Protein AF-A0A2S7U5R2-F1 (afdb_monomer_lite)

Radius of gyration: 14.66 Å; chains: 1; bounding box: 29×27×33 Å

Structure (mmCIF, N/CA/C/O backbone):
data_AF-A0A2S7U5R2-F1
#
_entry.id   AF-A0A2S7U5R2-F1
#
loop_
_atom_si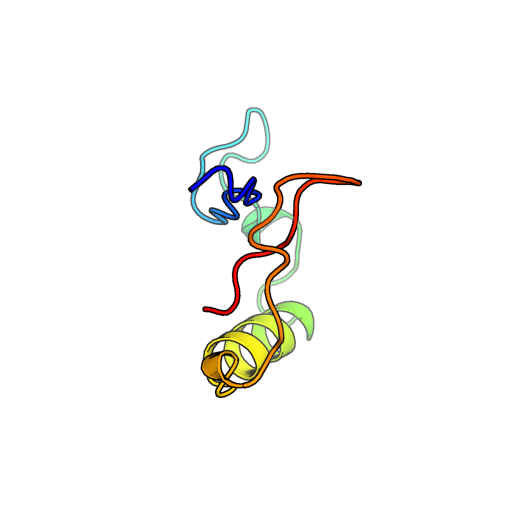te.group_PDB
_atom_site.id
_atom_site.type_symbol
_atom_site.label_atom_id
_atom_site.label_alt_id
_atom_site.label_comp_id
_atom_site.label_asym_id
_atom_site.label_entity_id
_atom_site.label_seq_id
_atom_site.pdbx_PDB_ins_code
_atom_site.Cartn_x
_atom_site.Cartn_y
_atom_site.Cartn_z
_atom_site.occupancy
_atom_site.B_iso_or_equiv
_atom_site.auth_seq_id
_atom_site.auth_comp_id
_atom_site.auth_asym_id
_atom_site.auth_atom_id
_atom_site.pdbx_PDB_model_num
ATOM 1 N N . MET A 1 1 ? -18.471 7.766 16.028 1.00 53.75 1 MET A N 1
ATOM 2 C CA . MET A 1 1 ? -17.190 7.038 15.937 1.00 53.75 1 MET A CA 1
ATOM 3 C C . MET A 1 1 ? -16.190 8.016 15.342 1.00 53.75 1 MET A C 1
ATOM 5 O O . MET A 1 1 ? -16.516 8.587 14.313 1.00 53.75 1 MET A O 1
ATOM 9 N N . VAL A 1 2 ? -15.077 8.322 16.015 1.00 66.94 2 VAL A N 1
ATOM 10 C CA . VAL A 1 2 ? -14.066 9.270 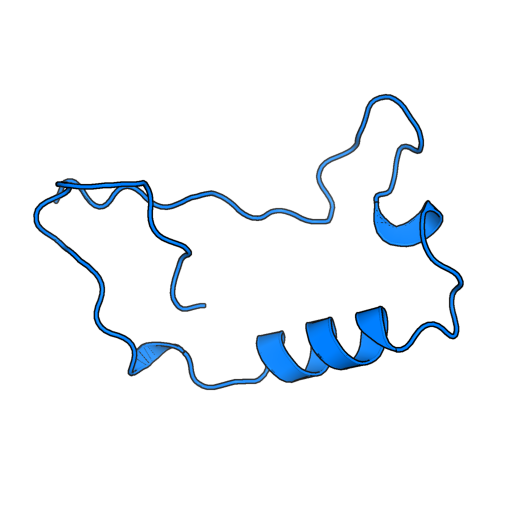15.494 1.00 66.94 2 VAL A CA 1
ATOM 11 C C . VAL A 1 2 ? -12.798 8.480 15.183 1.00 66.94 2 VAL A C 1
ATOM 13 O O . VAL A 1 2 ? -11.734 8.733 15.732 1.00 66.94 2 VAL A O 1
ATOM 16 N N . GLU A 1 3 ? -12.919 7.432 14.372 1.00 73.44 3 GLU A N 1
ATOM 17 C CA . GLU A 1 3 ? -11.736 6.750 13.855 1.00 73.44 3 GLU A CA 1
ATOM 18 C C . GLU A 1 3 ? -11.080 7.655 12.819 1.00 73.44 3 GLU A C 1
ATOM 20 O O . GLU A 1 3 ? -11.733 8.146 11.900 1.00 73.44 3 GLU A O 1
ATOM 25 N N . ARG A 1 4 ? -9.789 7.926 13.005 1.00 80.94 4 ARG A N 1
ATOM 26 C CA . ARG A 1 4 ? -9.022 8.777 12.101 1.00 80.94 4 ARG A CA 1
ATOM 27 C C . ARG A 1 4 ? -8.048 7.902 11.334 1.00 80.94 4 ARG A C 1
ATOM 29 O O . ARG A 1 4 ? -6.937 7.660 11.809 1.00 80.94 4 ARG A O 1
ATOM 36 N N . PHE A 1 5 ? -8.505 7.398 10.194 1.00 84.12 5 PHE A N 1
ATOM 37 C CA . PHE A 1 5 ? -7.679 6.603 9.297 1.00 84.12 5 PHE A CA 1
ATOM 38 C C . PHE A 1 5 ? -6.910 7.483 8.316 1.00 84.12 5 PHE A C 1
ATOM 40 O O . PHE A 1 5 ? -7.374 8.556 7.928 1.00 84.12 5 PHE A O 1
ATOM 47 N N . VAL A 1 6 ? -5.724 7.021 7.935 1.00 83.19 6 VAL A N 1
ATOM 48 C CA . VAL A 1 6 ? -4.992 7.544 6.782 1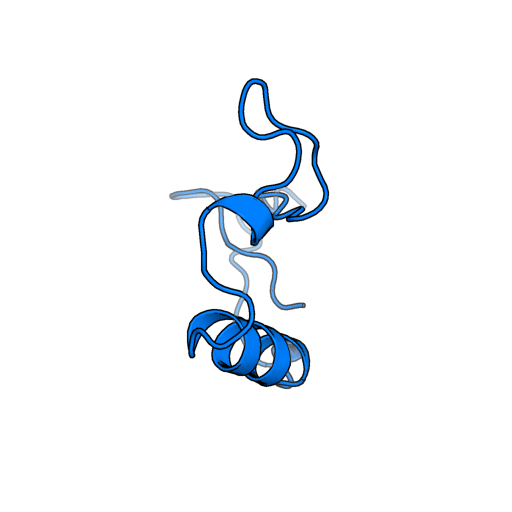.00 83.19 6 VAL A CA 1
ATOM 49 C C . VAL A 1 6 ? -5.536 6.844 5.543 1.00 83.19 6 VAL A C 1
ATOM 51 O O . VAL A 1 6 ? -5.499 5.618 5.467 1.00 83.19 6 VAL A O 1
ATOM 54 N N . THR A 1 7 ? -6.045 7.607 4.578 1.00 79.00 7 THR A N 1
ATOM 55 C CA . THR A 1 7 ? -6.361 7.059 3.256 1.00 79.00 7 THR A CA 1
ATOM 56 C C . THR A 1 7 ? -5.047 6.743 2.555 1.00 79.00 7 THR A C 1
ATOM 58 O O . THR A 1 7 ? -4.268 7.653 2.274 1.00 79.00 7 THR A O 1
ATOM 61 N N . VAL A 1 8 ? -4.790 5.460 2.312 1.00 75.81 8 VAL A N 1
ATOM 62 C CA . VAL A 1 8 ? -3.653 5.005 1.512 1.00 75.81 8 VAL A CA 1
ATOM 63 C C . VAL A 1 8 ? -4.203 4.624 0.148 1.00 75.81 8 VAL A C 1
ATOM 65 O O . VAL A 1 8 ? -4.787 3.559 -0.009 1.00 75.81 8 VAL A O 1
ATOM 68 N N . ASP A 1 9 ? -4.044 5.519 -0.818 1.00 80.19 9 ASP A N 1
ATOM 69 C CA . ASP A 1 9 ? -4.351 5.256 -2.219 1.00 80.19 9 ASP A CA 1
ATOM 70 C C . ASP A 1 9 ? -3.052 5.386 -3.018 1.00 80.19 9 ASP A C 1
ATOM 72 O O . ASP A 1 9 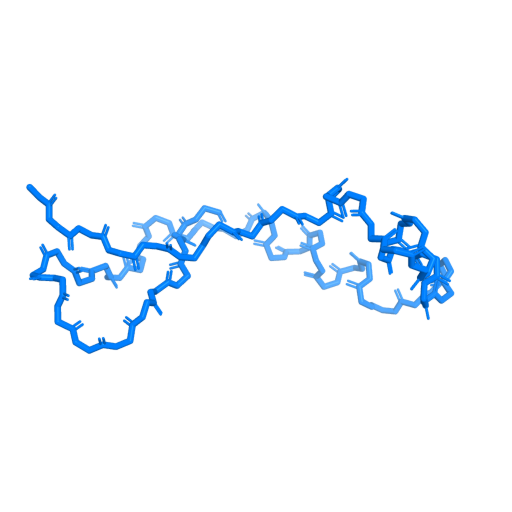? -2.430 6.449 -3.056 1.00 80.19 9 ASP A O 1
ATOM 76 N N . ARG A 1 10 ? -2.609 4.262 -3.585 1.00 77.75 10 ARG A N 1
ATOM 77 C CA . ARG A 1 10 ? -1.362 4.173 -4.353 1.00 77.75 10 ARG A CA 1
ATOM 78 C C . ARG A 1 10 ? -1.553 4.598 -5.809 1.00 77.75 10 ARG A C 1
ATOM 80 O O . ARG A 1 10 ? -0.564 4.913 -6.458 1.00 77.75 10 ARG A O 1
ATOM 87 N N . ASP A 1 11 ? -2.798 4.645 -6.283 1.00 80.94 11 ASP A N 1
ATOM 88 C CA . ASP A 1 11 ? -3.164 5.080 -7.631 1.00 80.94 11 ASP A CA 1
ATOM 89 C C . ASP A 1 11 ? -3.462 6.589 -7.686 1.00 80.94 11 ASP A C 1
ATOM 91 O O . ASP A 1 11 ? -3.749 7.129 -8.757 1.00 80.94 11 ASP A O 1
ATOM 95 N N . THR A 1 12 ? -3.389 7.294 -6.545 1.00 82.31 12 THR A N 1
ATOM 96 C CA . THR A 1 12 ? -3.552 8.750 -6.506 1.00 82.31 12 THR A CA 1
ATOM 97 C C . THR A 1 12 ? -2.456 9.407 -7.356 1.00 82.31 12 THR A C 1
ATOM 99 O O . THR A 1 12 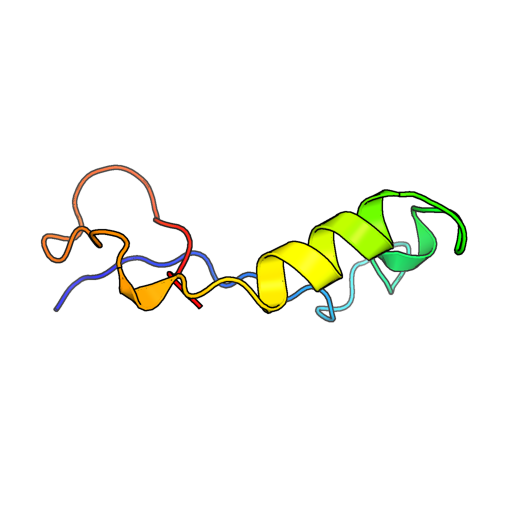? -1.274 9.291 -7.018 1.00 82.31 12 THR A O 1
ATOM 102 N N . PRO A 1 13 ? -2.822 10.152 -8.416 1.00 81.19 13 PRO A N 1
ATOM 103 C CA . PRO A 1 13 ? -1.846 10.758 -9.302 1.00 81.19 13 PRO A CA 1
ATOM 104 C C . PRO A 1 13 ? -1.016 11.818 -8.575 1.00 81.19 13 PRO A C 1
ATOM 106 O O . PRO A 1 13 ? -1.560 12.694 -7.893 1.00 81.19 13 PRO A O 1
ATOM 109 N N . MET A 1 14 ? 0.305 11.760 -8.740 1.00 80.44 14 MET A N 1
ATOM 110 C CA . MET A 1 14 ? 1.241 12.717 -8.143 1.00 80.44 14 MET A CA 1
ATOM 111 C C . MET A 1 14 ? 1.742 13.744 -9.158 1.00 80.44 14 MET A C 1
ATOM 113 O O . MET A 1 14 ? 1.617 13.577 -10.368 1.00 80.44 14 MET A O 1
ATOM 117 N N . LEU A 1 15 ? 2.286 14.862 -8.659 1.00 81.06 15 LEU A N 1
ATOM 118 C CA . LEU A 1 15 ? 2.753 15.941 -9.532 1.00 81.06 15 LEU A CA 1
ATOM 119 C C . LEU A 1 15 ? 3.851 15.437 -10.486 1.00 81.06 15 LEU A C 1
ATOM 121 O O . LEU A 1 15 ? 3.838 15.810 -11.654 1.00 81.06 15 LEU A O 1
ATOM 125 N N . LEU A 1 16 ? 4.770 14.595 -9.992 1.00 78.44 16 LEU A N 1
ATOM 126 C CA . LEU A 1 16 ? 5.864 13.977 -10.744 1.00 78.44 16 LEU A CA 1
ATOM 127 C C . LEU A 1 16 ? 6.453 12.780 -9.982 1.00 78.44 16 LEU A C 1
ATOM 129 O O . LEU A 1 16 ? 6.857 12.967 -8.827 1.00 78.44 16 LEU A O 1
ATOM 133 N N . PRO A 1 17 ? 6.662 11.626 -10.644 1.00 69.81 17 PRO A N 1
ATOM 134 C CA . PRO A 1 17 ? 5.913 11.068 -11.759 1.00 69.81 17 PRO A CA 1
ATOM 135 C C . PRO A 1 17 ? 4.438 10.896 -11.379 1.00 69.81 17 PRO A C 1
ATOM 137 O O . PRO A 1 17 ? 4.092 10.902 -10.198 1.00 69.81 17 PRO A O 1
ATOM 140 N N . PRO A 1 18 ? 3.558 10.811 -12.385 1.00 72.88 18 PRO A N 1
ATOM 141 C CA . PRO A 1 18 ? 2.122 10.705 -12.170 1.00 72.88 18 PRO A CA 1
ATOM 142 C C . PRO A 1 18 ? 1.726 9.410 -11.459 1.00 72.88 18 PRO A C 1
ATOM 144 O O . PRO A 1 18 ? 0.723 9.427 -10.756 1.00 72.88 18 PRO A O 1
ATOM 147 N N . ASP A 1 19 ? 2.508 8.337 -11.589 1.00 79.31 19 ASP A N 1
ATOM 148 C CA . ASP A 1 19 ? 2.316 7.082 -10.864 1.00 79.31 19 ASP A CA 1
ATOM 149 C C . ASP A 1 19 ? 3.482 6.839 -9.894 1.00 79.31 19 ASP A C 1
ATOM 151 O O . ASP A 1 19 ? 4.653 6.955 -10.258 1.00 79.31 19 ASP A O 1
ATOM 155 N N . LEU A 1 20 ? 3.166 6.481 -8.646 1.00 77.94 20 LEU A N 1
ATOM 156 C CA . LEU A 1 20 ? 4.156 6.107 -7.630 1.00 77.94 20 LEU A CA 1
ATOM 157 C C . LEU A 1 20 ? 4.960 4.863 -8.028 1.00 77.94 20 LEU A C 1
ATOM 159 O O . LEU A 1 20 ? 6.100 4.711 -7.593 1.00 77.94 20 LEU A O 1
ATOM 163 N N . ARG A 1 21 ? 4.389 3.979 -8.850 1.00 81.12 21 ARG A N 1
ATOM 164 C CA . ARG A 1 21 ? 5.062 2.776 -9.354 1.00 81.12 21 ARG A CA 1
ATOM 165 C C . ARG A 1 21 ? 6.234 3.116 -10.264 1.00 81.12 21 ARG A C 1
ATOM 167 O O . ARG A 1 21 ? 7.230 2.410 -10.214 1.00 81.12 21 ARG A O 1
ATOM 174 N N . ASP A 1 22 ? 6.179 4.244 -10.974 1.00 84.00 22 ASP A N 1
ATOM 175 C CA . ASP A 1 22 ? 7.260 4.697 -11.860 1.00 84.00 22 ASP A CA 1
ATOM 176 C C . ASP A 1 22 ? 8.536 5.112 -11.091 1.00 84.00 22 ASP A C 1
ATOM 178 O O . ASP A 1 22 ? 9.582 5.351 -11.698 1.00 84.00 22 ASP A O 1
ATOM 182 N N . TRP A 1 23 ? 8.481 5.234 -9.755 1.00 84.25 23 TRP A N 1
ATOM 183 C CA . TRP A 1 23 ? 9.668 5.469 -8.915 1.00 84.25 23 TRP A CA 1
ATOM 184 C C . TRP A 1 23 ? 10.544 4.247 -8.715 1.00 84.25 23 TRP A C 1
ATOM 186 O O . TRP A 1 23 ? 11.697 4.387 -8.298 1.00 84.25 23 TRP A O 1
ATOM 196 N N . VAL A 1 24 ? 10.002 3.064 -8.958 1.00 88.12 24 VAL A N 1
ATOM 197 C CA . VAL A 1 24 ? 10.639 1.805 -8.617 1.00 88.12 24 VAL A CA 1
ATOM 198 C C . VAL A 1 24 ? 10.685 0.951 -9.878 1.00 88.12 24 VAL A C 1
ATOM 200 O O . VAL A 1 24 ? 9.781 1.005 -10.702 1.00 88.12 24 VAL A O 1
ATOM 203 N N . ALA A 1 25 ? 11.755 0.182 -10.067 1.00 90.06 25 ALA A N 1
ATOM 204 C CA . ALA A 1 25 ? 11.825 -0.732 -11.199 1.00 90.06 25 ALA A CA 1
ATOM 205 C C . ALA A 1 25 ? 10.705 -1.788 -11.124 1.00 90.06 25 ALA A C 1
ATOM 207 O O . ALA A 1 25 ? 10.264 -2.163 -10.034 1.00 90.06 25 ALA A O 1
ATOM 208 N N . ASP A 1 26 ? 10.259 -2.287 -12.278 1.00 88.50 26 ASP A N 1
ATOM 209 C CA . ASP A 1 26 ? 9.191 -3.296 -12.364 1.00 88.50 26 ASP A CA 1
ATOM 210 C C . ASP A 1 26 ? 9.551 -4.616 -11.655 1.00 88.50 26 ASP A C 1
ATOM 212 O O . ASP A 1 26 ? 8.671 -5.356 -11.221 1.00 88.50 26 ASP A O 1
ATOM 216 N N . ASP A 1 27 ? 10.844 -4.924 -11.530 1.00 90.94 27 ASP A N 1
ATOM 217 C CA . ASP A 1 27 ? 11.378 -6.136 -10.904 1.00 90.94 27 ASP A CA 1
ATOM 218 C C . ASP A 1 27 ? 11.758 -5.958 -9.423 1.00 90.94 27 ASP A C 1
ATOM 220 O O . ASP A 1 27 ? 12.332 -6.863 -8.810 1.00 90.94 27 ASP A O 1
ATOM 224 N N . ASP A 1 28 ? 11.426 -4.815 -8.822 1.00 93.19 28 ASP A N 1
ATOM 225 C CA . ASP A 1 28 ? 11.748 -4.537 -7.428 1.00 93.19 28 ASP A CA 1
ATOM 226 C C . ASP A 1 28 ? 10.882 -5.349 -6.448 1.00 93.19 28 ASP A C 1
ATOM 228 O O . ASP A 1 28 ? 9.674 -5.549 -6.620 1.00 93.19 28 ASP A O 1
ATOM 232 N N . LEU A 1 29 ? 11.508 -5.781 -5.352 1.00 93.50 29 LEU A N 1
ATOM 233 C CA . LEU A 1 29 ? 10.884 -6.557 -4.281 1.00 93.50 29 LEU A CA 1
ATOM 234 C C . LEU A 1 29 ? 9.684 -5.842 -3.635 1.00 93.50 29 LEU A C 1
ATOM 236 O O . LEU A 1 29 ? 8.803 -6.503 -3.082 1.00 93.50 29 LEU A O 1
ATOM 240 N N . VAL A 1 30 ? 9.628 -4.510 -3.686 1.00 91.31 30 VAL A N 1
ATOM 241 C CA . VAL A 1 30 ? 8.516 -3.722 -3.139 1.00 91.31 30 VAL A CA 1
ATOM 242 C C . VAL A 1 30 ? 7.169 -4.165 -3.713 1.00 91.31 30 VAL A C 1
ATOM 244 O O . VAL A 1 30 ? 6.213 -4.285 -2.945 1.00 91.31 30 VAL A O 1
ATOM 247 N N . HIS A 1 31 ? 7.094 -4.488 -5.008 1.00 89.25 31 HIS A N 1
ATOM 248 C CA . HIS A 1 31 ? 5.853 -4.961 -5.637 1.00 89.25 31 HIS A CA 1
ATOM 249 C C . HIS A 1 31 ? 5.350 -6.252 -4.985 1.00 89.25 31 HIS A C 1
ATOM 251 O O . HIS A 1 31 ? 4.174 -6.361 -4.635 1.00 89.25 31 HIS A O 1
ATOM 257 N N . PHE A 1 32 ? 6.263 -7.187 -4.708 1.00 91.25 32 PHE A N 1
ATOM 258 C CA . PHE A 1 32 ? 5.949 -8.433 -4.009 1.00 91.25 32 PHE A CA 1
ATOM 259 C C . PHE A 1 32 ? 5.488 -8.192 -2.566 1.00 91.25 32 PHE A C 1
ATOM 261 O O . PHE A 1 32 ? 4.531 -8.815 -2.110 1.00 91.25 32 PHE A O 1
ATOM 268 N N . ILE A 1 33 ? 6.145 -7.287 -1.833 1.00 91.81 33 ILE A N 1
ATOM 269 C CA . ILE A 1 33 ? 5.765 -6.971 -0.448 1.00 91.81 33 ILE A CA 1
ATOM 270 C C . ILE A 1 33 ? 4.366 -6.351 -0.406 1.00 91.81 33 ILE A C 1
ATOM 272 O O . ILE A 1 33 ? 3.566 -6.729 0.449 1.00 91.81 33 ILE A O 1
ATOM 276 N N . ILE A 1 34 ? 4.062 -5.424 -1.319 1.00 88.12 34 ILE A N 1
ATOM 277 C CA . ILE A 1 34 ? 2.742 -4.789 -1.405 1.00 88.12 34 ILE A CA 1
ATOM 278 C C . ILE A 1 34 ? 1.670 -5.850 -1.663 1.00 88.12 34 ILE A C 1
ATOM 280 O O . ILE A 1 34 ? 0.707 -5.918 -0.904 1.00 88.12 34 ILE A O 1
ATOM 284 N N . GLU A 1 35 ? 1.867 -6.714 -2.662 1.00 88.94 35 GLU A N 1
ATOM 285 C CA . GLU A 1 35 ? 0.916 -7.781 -2.993 1.00 88.94 35 GLU A CA 1
ATOM 286 C C . GLU A 1 35 ? 0.751 -8.797 -1.850 1.00 88.94 35 GLU A C 1
ATOM 288 O O . GLU A 1 35 ? -0.352 -9.275 -1.580 1.00 88.94 35 GLU A O 1
ATOM 293 N N . ALA A 1 36 ? 1.834 -9.127 -1.144 1.00 91.31 36 ALA A N 1
ATOM 294 C CA . ALA A 1 36 ? 1.780 -10.034 -0.006 1.00 91.31 36 ALA A CA 1
ATOM 295 C C . ALA A 1 36 ? 0.986 -9.438 1.164 1.00 91.31 36 ALA A C 1
ATOM 297 O O . ALA A 1 36 ? 0.175 -10.141 1.767 1.00 91.31 36 ALA A O 1
ATOM 298 N N . VAL A 1 37 ? 1.205 -8.156 1.480 1.00 87.25 37 VAL A N 1
ATOM 299 C CA . VAL A 1 37 ? 0.505 -7.457 2.570 1.00 87.25 37 VAL A CA 1
ATOM 300 C C . VAL A 1 37 ? -0.980 -7.285 2.258 1.00 87.25 37 VAL A C 1
ATOM 302 O O . VAL A 1 37 ? -1.790 -7.495 3.155 1.00 87.25 37 VAL A O 1
ATOM 305 N N . ASP A 1 38 ? -1.334 -6.999 1.003 1.00 85.06 38 ASP A N 1
ATOM 306 C CA . ASP A 1 38 ? -2.726 -6.850 0.538 1.00 85.06 38 ASP A CA 1
ATOM 307 C C . ASP A 1 38 ? -3.562 -8.134 0.726 1.00 85.06 38 ASP A C 1
ATOM 309 O O . ASP A 1 38 ? -4.782 -8.108 0.849 1.00 85.06 38 ASP A O 1
ATOM 313 N N . ARG A 1 39 ? -2.900 -9.295 0.800 1.00 88.00 39 ARG A N 1
ATOM 314 C CA . ARG A 1 39 ? -3.545 -10.598 1.029 1.00 88.00 39 ARG A CA 1
ATOM 315 C C . ARG A 1 39 ? -3.614 -11.002 2.504 1.00 88.00 39 ARG A C 1
ATOM 317 O O . ARG A 1 39 ? -4.184 -12.052 2.815 1.00 88.00 39 ARG A O 1
ATOM 324 N N . LEU A 1 40 ? -3.007 -10.244 3.419 1.00 86.44 40 LEU A N 1
ATOM 325 C CA . LEU A 1 40 ? -2.997 -10.600 4.837 1.00 86.44 40 LEU A CA 1
ATOM 326 C C . LEU A 1 40 ? -4.361 -10.314 5.487 1.00 86.44 40 LEU A C 1
ATOM 328 O O . LEU A 1 40 ? -4.953 -9.265 5.258 1.00 86.44 40 LEU A O 1
ATOM 332 N N . PRO A 1 41 ? -4.861 -11.197 6.371 1.00 83.50 41 PRO A N 1
ATOM 333 C CA . PRO A 1 41 ? -6.089 -10.942 7.118 1.00 83.50 41 PRO A CA 1
ATOM 334 C C . PRO A 1 41 ? -5.845 -9.895 8.219 1.00 83.50 41 PRO A C 1
ATOM 336 O O . PRO A 1 41 ? -5.582 -10.223 9.382 1.00 83.50 41 PRO A O 1
ATOM 339 N N . LEU A 1 42 ? -5.946 -8.615 7.857 1.00 81.81 42 LEU A N 1
ATOM 340 C CA . LEU A 1 42 ? -5.693 -7.489 8.758 1.00 81.81 42 LEU A CA 1
ATOM 341 C C . LEU A 1 42 ? -6.861 -7.194 9.727 1.00 81.81 42 LEU A C 1
ATOM 343 O O . LEU A 1 42 ? -6.694 -6.475 10.712 1.00 81.81 42 LEU A O 1
ATOM 347 N N . SER A 1 43 ? -8.019 -7.839 9.557 1.00 78.00 43 SER A N 1
ATOM 348 C CA . SER A 1 43 ? -9.207 -7.664 10.412 1.00 78.00 43 SER A CA 1
ATOM 349 C C . SER A 1 43 ? -9.005 -8.029 11.892 1.00 78.00 43 SER A C 1
ATOM 351 O O . SER A 1 43 ? -9.847 -7.712 12.730 1.00 78.00 43 SER A O 1
ATOM 353 N N . SER A 1 44 ? -7.914 -8.725 12.225 1.00 80.00 44 SER A N 1
ATOM 354 C CA . SER A 1 44 ? -7.555 -9.102 13.598 1.00 80.00 44 SER A CA 1
ATOM 355 C C . SER A 1 44 ? -6.811 -8.002 14.369 1.00 80.00 44 SER A C 1
ATOM 357 O O . SER A 1 44 ? -6.679 -8.090 15.595 1.00 80.00 44 SER A O 1
ATOM 359 N N . PHE A 1 45 ? -6.343 -6.950 13.687 1.00 82.31 45 PHE A N 1
ATOM 360 C CA . PHE A 1 45 ? -5.646 -5.838 14.326 1.00 82.31 45 PHE A CA 1
ATOM 361 C C . PHE A 1 45 ? -6.615 -4.921 15.080 1.00 82.31 45 PHE A C 1
ATOM 363 O O . PHE A 1 45 ? -7.731 -4.638 14.647 1.00 82.31 45 PHE A O 1
ATOM 370 N N . LYS A 1 46 ? -6.177 -4.429 16.243 1.00 82.19 4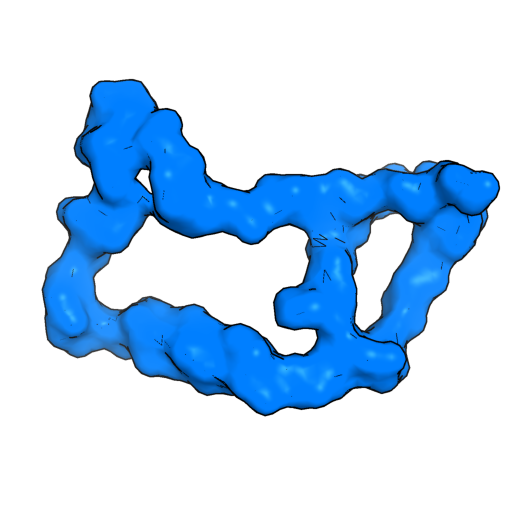6 LYS A N 1
ATOM 371 C CA . LYS A 1 46 ? -6.968 -3.495 17.054 1.00 82.19 46 LYS A CA 1
ATOM 372 C C . LYS A 1 46 ? -6.923 -2.095 16.446 1.00 82.19 46 LYS A C 1
ATOM 374 O O . LYS A 1 46 ? -5.843 -1.517 16.349 1.00 82.19 46 LYS A O 1
ATOM 379 N N . THR A 1 47 ? -8.087 -1.519 16.154 1.00 83.19 47 THR A N 1
ATOM 380 C CA . THR A 1 47 ? -8.228 -0.094 15.831 1.00 83.19 47 THR A CA 1
ATOM 381 C C . THR A 1 47 ? -8.559 0.704 17.090 1.00 83.19 47 THR A C 1
ATOM 383 O O . THR A 1 47 ? -9.292 0.271 17.984 1.00 83.19 47 THR A O 1
ATOM 386 N N . ASN A 1 48 ? -7.994 1.900 17.199 1.00 82.81 48 ASN A N 1
ATOM 387 C CA . ASN A 1 48 ? -8.353 2.846 18.240 1.00 82.81 48 ASN A CA 1
ATOM 388 C C . ASN A 1 48 ? -9.586 3.643 17.791 1.00 82.81 48 ASN A C 1
ATOM 390 O O . ASN A 1 48 ? -9.504 4.611 17.034 1.00 82.81 48 ASN A O 1
ATOM 394 N N . THR A 1 49 ? -10.720 3.221 18.342 1.00 81.44 49 THR A N 1
ATOM 395 C CA . THR A 1 49 ? -12.066 3.771 18.147 1.00 81.44 49 THR A CA 1
ATOM 396 C C . THR A 1 49 ? -12.305 5.102 18.871 1.00 81.44 49 THR A C 1
ATOM 398 O O . THR A 1 49 ? -13.304 5.778 18.612 1.00 81.44 49 THR A O 1
ATOM 401 N N . ARG A 1 50 ? -11.399 5.497 19.784 1.00 81.69 50 ARG A N 1
ATOM 402 C CA . ARG A 1 50 ? -11.492 6.741 20.574 1.00 81.69 50 ARG A CA 1
ATOM 403 C C . ARG A 1 50 ? -11.028 7.978 19.802 1.00 81.69 50 ARG A C 1
ATOM 405 O O . ARG A 1 50 ? -11.352 9.086 20.213 1.00 81.69 50 ARG A O 1
ATOM 412 N N . GLY A 1 51 ? -10.262 7.811 18.722 1.00 77.12 51 GLY A N 1
ATOM 413 C CA . GLY A 1 51 ? -9.789 8.926 17.891 1.00 77.12 51 GLY A CA 1
ATOM 414 C C . GLY A 1 51 ? -8.624 9.736 18.464 1.00 77.12 51 GLY A C 1
ATOM 415 O O . GLY A 1 51 ? -8.269 10.781 17.921 1.00 77.12 51 GLY A O 1
ATOM 416 N N . CYS A 1 52 ? -8.003 9.275 19.549 1.00 77.12 52 CYS A N 1
ATOM 417 C CA . CYS A 1 52 ? -6.835 9.926 20.154 1.00 77.12 52 CYS A CA 1
ATOM 418 C C . CYS A 1 52 ? -5.518 9.498 19.476 1.00 77.12 52 CYS A C 1
ATOM 420 O O . CYS A 1 52 ? -5.488 8.498 18.765 1.00 77.12 52 CYS A O 1
ATOM 422 N N . GLY A 1 53 ? -4.413 10.204 19.733 1.00 84.19 53 GLY A N 1
ATOM 423 C CA . GLY A 1 53 ? -3.089 9.856 19.187 1.00 84.19 53 GLY A CA 1
ATOM 424 C C . GLY A 1 53 ? -2.921 10.272 17.725 1.00 84.19 53 GLY A C 1
ATOM 425 O O . GLY A 1 53 ? -3.580 11.217 17.302 1.00 84.19 53 GLY A O 1
ATOM 426 N N . ASN A 1 54 ? -2.061 9.586 16.965 1.00 82.88 54 ASN A N 1
ATOM 427 C CA . ASN A 1 54 ? -1.869 9.811 15.524 1.00 82.88 54 ASN A CA 1
ATOM 428 C C . ASN A 1 54 ? -2.923 9.087 14.679 1.00 82.88 54 ASN A C 1
ATOM 430 O O . ASN A 1 54 ? -3.628 8.204 15.165 1.00 82.88 54 ASN A O 1
ATOM 434 N N . ALA A 1 55 ? -3.091 9.532 13.428 1.00 83.06 55 ALA A N 1
ATOM 435 C CA . ALA A 1 55 ? -3.949 8.828 12.478 1.00 83.06 55 ALA A CA 1
ATOM 436 C C . ALA A 1 55 ? -3.432 7.393 12.281 1.00 83.06 55 ALA A C 1
ATOM 438 O O . ALA A 1 55 ? -2.223 7.160 12.296 1.00 83.06 55 ALA A O 1
ATOM 439 N N . GLN A 1 56 ? -4.350 6.441 12.166 1.00 85.50 56 GLN A N 1
ATOM 440 C CA . GLN A 1 56 ? -4.032 5.018 12.080 1.00 85.50 56 GLN A CA 1
ATOM 441 C C . GLN A 1 56 ? -4.101 4.548 10.635 1.00 85.50 56 GLN A C 1
ATOM 443 O O . GLN A 1 56 ? -4.914 5.046 9.859 1.00 85.50 56 GLN A O 1
ATOM 448 N N . MET A 1 57 ? -3.277 3.567 10.284 1.00 81.44 57 MET A N 1
ATOM 449 C CA . MET A 1 57 ? -3.467 2.860 9.023 1.00 81.44 57 MET A CA 1
ATOM 450 C C . MET A 1 57 ? -4.711 1.973 9.134 1.00 81.44 57 MET A C 1
ATOM 452 O O . MET A 1 57 ? -4.966 1.415 10.209 1.00 81.44 57 MET A O 1
ATOM 456 N N . PRO A 1 58 ? -5.520 1.883 8.075 1.00 77.81 58 PRO A N 1
ATOM 457 C CA . PRO A 1 58 ? -6.708 1.058 8.102 1.00 77.81 58 PRO A CA 1
ATOM 458 C C . PRO A 1 58 ? -6.334 -0.439 8.029 1.00 77.81 58 PRO A C 1
ATOM 460 O O . PRO A 1 58 ? -5.316 -0.789 7.438 1.00 77.81 58 PRO A O 1
ATOM 463 N N . PRO A 1 59 ? -7.116 -1.329 8.664 1.00 72.19 59 PRO A N 1
ATOM 464 C CA . PRO A 1 59 ? -6.810 -2.758 8.755 1.00 72.19 59 PRO A CA 1
ATOM 465 C C . PRO A 1 59 ? -7.344 -3.555 7.547 1.00 72.19 59 PRO A C 1
ATOM 467 O O . PRO A 1 59 ? -7.932 -4.617 7.750 1.00 72.19 59 PRO A O 1
ATOM 470 N N . HIS A 1 60 ? -7.213 -3.033 6.322 1.00 66.19 60 HIS A N 1
ATOM 471 C CA . HIS A 1 60 ? -7.668 -3.691 5.089 1.00 66.19 60 HIS A CA 1
ATOM 472 C C . HIS A 1 60 ? -6.519 -3.936 4.124 1.00 66.19 60 HIS A C 1
ATOM 474 O O . HIS A 1 60 ? -5.606 -3.079 4.081 1.00 66.19 60 HIS A O 1
#

Secondary structure (DSSP, 8-state):
----B----SSSPPSSSSSGGGGS-TT-HHHHHHHHHHTS-GGGSPP-TT--SSPBPP--

Foldseek 3Di:
DQQFADDDDQCCQDPPPGGPPVVDDPPDCVVVVVVVQVPDQLVPDDGDPVNDDDHHHDSD

Organism: NCBI:txid1658618

pLDDT: mean 81.94, std 7.05, range [53.75, 93.5]

Sequence (60 aa):
MVERFVTVDRDTPMLLPPDLRDWVADDDLVHFIIEAVDRLPLSSFKTNTRGCGNAQMPPH